Protein AF-A0A376RKF7-F1 (afdb_monomer_lite)

Structure (mmCIF, N/CA/C/O backbone):
data_AF-A0A376RKF7-F1
#
_entry.id   AF-A0A376RKF7-F1
#
loop_
_atom_site.group_PDB
_atom_site.id
_atom_site.type_symbol
_atom_site.label_atom_id
_atom_site.label_alt_id
_atom_site.label_comp_id
_atom_site.label_asym_id
_atom_site.label_entity_id
_atom_site.label_seq_id
_atom_site.pdbx_PDB_ins_code
_atom_site.Cartn_x
_atom_site.Cartn_y
_atom_site.Cartn_z
_atom_site.occupancy
_atom_site.B_iso_or_equiv
_atom_site.auth_seq_id
_atom_site.auth_comp_id
_atom_site.auth_asym_id
_atom_site.auth_atom_id
_atom_site.pdbx_PDB_model_num
ATOM 1 N N . MET A 1 1 ? -25.154 -3.593 12.434 1.00 75.62 1 MET A N 1
ATOM 2 C CA . MET A 1 1 ? -24.243 -4.372 13.300 1.00 75.62 1 MET A CA 1
ATOM 3 C C . MET A 1 1 ? -23.138 -3.516 13.922 1.00 75.62 1 MET A C 1
ATOM 5 O O . MET A 1 1 ? -23.297 -3.169 15.080 1.00 75.62 1 MET A O 1
ATOM 9 N N . GLY A 1 2 ? -22.077 -3.103 13.208 1.00 78.25 2 GLY A N 1
ATOM 10 C CA . GLY A 1 2 ? -20.928 -2.398 13.824 1.00 78.25 2 GLY A CA 1
ATOM 11 C C . GLY A 1 2 ? -21.284 -1.145 14.642 1.00 78.25 2 GLY A C 1
ATOM 12 O O . GLY A 1 2 ? -20.971 -1.076 15.824 1.00 78.25 2 GLY A O 1
ATOM 13 N N . ALA A 1 3 ? -22.030 -0.206 14.050 1.00 79.38 3 ALA A N 1
ATOM 14 C CA . ALA A 1 3 ? -22.460 1.015 14.742 1.00 79.38 3 ALA A CA 1
ATOM 15 C C . ALA A 1 3 ? -23.375 0.747 15.955 1.00 79.38 3 ALA A C 1
ATOM 17 O O . ALA A 1 3 ? -23.275 1.434 16.967 1.00 79.38 3 ALA A O 1
ATOM 18 N N . GLN A 1 4 ? -24.238 -0.275 15.871 1.00 85.56 4 GLN A N 1
ATOM 19 C CA . GLN A 1 4 ? -25.124 -0.671 16.973 1.00 85.56 4 GLN A CA 1
ATOM 20 C C . GLN A 1 4 ? -24.322 -1.217 18.156 1.00 85.56 4 GLN A C 1
ATOM 22 O O . GLN A 1 4 ? -24.582 -0.835 19.289 1.00 85.56 4 GLN A O 1
ATOM 27 N N . LEU A 1 5 ? -23.310 -2.052 17.893 1.00 87.69 5 LEU A N 1
ATOM 28 C CA . LEU A 1 5 ? -22.425 -2.574 18.936 1.00 87.69 5 LEU A CA 1
ATOM 29 C C . LEU A 1 5 ? -21.665 -1.440 19.626 1.00 87.69 5 LEU A C 1
ATOM 31 O O . LEU A 1 5 ? -21.616 -1.386 20.848 1.00 87.69 5 LEU A O 1
ATOM 35 N N . THR A 1 6 ? -21.133 -0.482 18.866 1.00 85.50 6 THR A N 1
ATOM 36 C CA . THR A 1 6 ? -20.420 0.662 19.455 1.00 85.50 6 THR A CA 1
ATOM 37 C C . THR A 1 6 ? -21.322 1.647 20.196 1.00 85.50 6 THR A C 1
ATOM 39 O O . THR A 1 6 ? -20.816 2.466 20.957 1.00 85.50 6 THR A O 1
ATOM 42 N N . GLY A 1 7 ? -22.640 1.576 19.997 1.00 84.69 7 GLY A N 1
ATOM 43 C CA . GLY A 1 7 ? -23.624 2.360 20.745 1.00 84.69 7 GLY A CA 1
ATOM 44 C C . GLY A 1 7 ? -24.094 1.702 22.045 1.00 84.69 7 GLY A C 1
ATOM 45 O O . GLY A 1 7 ? -24.697 2.380 22.863 1.00 84.69 7 GLY A O 1
ATOM 46 N N . ASP A 1 8 ? -23.824 0.411 22.257 1.00 89.31 8 ASP A N 1
ATOM 47 C CA . ASP A 1 8 ? -24.269 -0.312 23.452 1.00 89.31 8 ASP A CA 1
ATOM 48 C C . ASP A 1 8 ? -23.425 0.076 24.675 1.00 89.31 8 ASP A C 1
ATOM 50 O O . ASP A 1 8 ? -22.194 -0.045 24.650 1.00 89.31 8 ASP A O 1
ATOM 54 N N . ASP A 1 9 ? -24.087 0.498 25.757 1.00 88.00 9 ASP A N 1
ATOM 55 C CA . ASP A 1 9 ? -23.460 0.963 27.001 1.00 88.00 9 ASP A CA 1
ATOM 56 C C . ASP A 1 9 ? -22.550 -0.078 27.665 1.00 88.00 9 ASP A C 1
ATOM 58 O O . ASP A 1 9 ? -21.613 0.274 28.387 1.00 88.00 9 ASP A O 1
ATOM 62 N N . ARG A 1 10 ? -22.759 -1.367 27.374 1.00 90.69 10 ARG A N 1
ATOM 63 C CA . ARG A 1 10 ? -21.926 -2.463 27.885 1.00 90.69 10 ARG A CA 1
ATOM 64 C C . ARG A 1 10 ? -20.568 -2.543 27.195 1.00 90.69 10 ARG A C 1
ATOM 66 O O . ARG A 1 10 ? -19.653 -3.158 27.738 1.00 90.69 10 ARG A O 1
ATOM 73 N N . VAL A 1 11 ? -20.406 -1.940 26.016 1.00 91.44 11 VAL A N 1
ATOM 74 C CA . VAL A 1 11 ? -19.119 -1.913 25.313 1.00 91.44 11 VAL A CA 1
ATOM 75 C C . VAL A 1 11 ? -18.192 -0.908 25.983 1.00 91.44 11 VAL A C 1
ATOM 77 O O . VAL A 1 11 ? -18.500 0.277 26.071 1.00 91.44 11 VAL A O 1
ATOM 80 N N . ARG A 1 12 ? -17.039 -1.398 26.448 1.00 92.56 12 ARG A N 1
ATOM 81 C CA . ARG A 1 12 ? -16.043 -0.630 27.214 1.00 92.56 12 ARG A CA 1
ATOM 82 C C . ARG A 1 12 ? -14.750 -0.358 26.451 1.00 92.56 12 ARG A C 1
ATOM 84 O O . ARG A 1 12 ? -13.811 0.166 27.033 1.00 92.56 12 ARG A O 1
ATOM 91 N N . GLY A 1 13 ? -14.708 -0.699 25.169 1.00 93.44 13 GLY A N 1
ATOM 92 C CA . GLY A 1 13 ? -13.587 -0.422 24.283 1.00 93.44 13 GLY A CA 1
ATOM 93 C C . GLY A 1 13 ? -13.869 -0.904 22.867 1.00 93.44 13 GLY A C 1
ATOM 94 O O . GLY A 1 13 ? -14.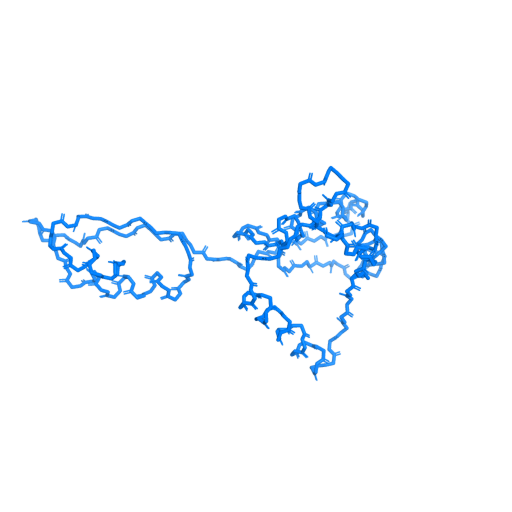666 -1.821 22.666 1.00 93.44 13 GLY A O 1
ATOM 95 N N . VAL A 1 14 ? -13.223 -0.275 21.890 1.00 94.75 14 VAL A N 1
ATOM 96 C CA . VAL A 1 14 ? -13.351 -0.612 20.470 1.00 94.75 14 VAL A CA 1
ATOM 97 C C . VAL A 1 14 ? -11.959 -0.834 19.886 1.00 94.75 14 VAL A C 1
ATOM 99 O O . VAL A 1 14 ? -11.086 0.021 20.005 1.00 94.75 14 VAL A O 1
ATOM 102 N N . MET A 1 15 ? -11.755 -1.982 19.241 1.00 96.38 15 MET A N 1
ATOM 103 C CA . MET A 1 15 ? -10.561 -2.279 18.448 1.00 96.38 15 MET A CA 1
ATOM 104 C C . MET A 1 15 ? -10.988 -2.410 16.992 1.00 96.38 15 MET A C 1
ATOM 106 O O . MET A 1 15 ? -11.855 -3.223 16.669 1.00 96.38 15 MET A O 1
ATOM 110 N N . PHE A 1 16 ? -10.422 -1.580 16.126 1.00 95.38 16 PHE A N 1
ATOM 111 C CA . PHE A 1 16 ? -10.832 -1.459 14.737 1.00 95.38 16 PHE A CA 1
ATOM 112 C C . PHE A 1 16 ? -9.618 -1.459 13.809 1.00 95.38 16 PHE A C 1
ATOM 114 O O . PHE A 1 16 ? -8.632 -0.773 14.067 1.00 95.38 16 PHE A O 1
ATOM 121 N N . THR A 1 17 ? -9.722 -2.186 12.697 1.00 95.38 17 THR A N 1
ATOM 122 C CA . THR A 1 17 ? -8.777 -2.110 11.580 1.00 95.38 17 THR A CA 1
ATOM 123 C C . THR A 1 17 ? -9.565 -1.904 10.294 1.00 95.38 17 THR A C 1
ATOM 125 O O . THR A 1 17 ? -10.436 -2.712 9.971 1.00 95.38 17 THR A O 1
ATOM 128 N N . GLY A 1 18 ? -9.293 -0.824 9.563 1.00 93.31 18 GLY A N 1
ATOM 129 C CA . GLY A 1 18 ? -10.044 -0.504 8.350 1.00 93.31 18 GLY A CA 1
ATOM 130 C C . GLY A 1 18 ? -9.804 0.910 7.832 1.00 93.31 18 GLY A C 1
ATOM 131 O O . GLY A 1 18 ? -8.711 1.455 7.960 1.00 93.31 18 GLY A O 1
ATOM 132 N N . SER A 1 19 ? -10.811 1.514 7.199 1.00 92.94 19 SER A N 1
ATOM 133 C CA . SER A 1 19 ? -10.660 2.853 6.622 1.00 92.94 19 SER A CA 1
ATOM 134 C C . SER A 1 19 ? -10.678 3.955 7.686 1.00 92.94 19 SER A C 1
ATOM 136 O O . SER A 1 19 ? -11.371 3.865 8.703 1.00 92.94 19 SER A O 1
ATOM 138 N N . THR A 1 20 ? -9.956 5.044 7.416 1.00 93.94 20 THR A N 1
ATOM 139 C CA . THR A 1 20 ? -9.950 6.255 8.252 1.00 93.94 20 THR A CA 1
ATOM 140 C C . THR A 1 20 ? -11.345 6.863 8.387 1.00 93.94 20 THR A C 1
ATOM 142 O O . THR A 1 20 ? -11.702 7.379 9.443 1.00 93.94 20 THR A O 1
ATOM 145 N N . GLU A 1 21 ? -12.162 6.763 7.340 1.00 92.75 21 GLU A N 1
ATOM 146 C CA . GLU A 1 21 ? -13.547 7.238 7.326 1.00 92.75 21 GLU A CA 1
ATOM 147 C C . GLU A 1 21 ? -14.391 6.503 8.373 1.00 92.75 21 GLU A C 1
ATOM 149 O O . GLU A 1 21 ? -15.041 7.138 9.204 1.00 92.75 21 GLU A O 1
ATOM 154 N N . VAL A 1 22 ? -14.325 5.167 8.400 1.00 92.88 22 VAL A N 1
ATOM 155 C CA . VAL A 1 22 ? -15.062 4.360 9.380 1.00 92.88 22 VAL A CA 1
ATOM 156 C C . VAL A 1 22 ? -14.499 4.559 10.786 1.00 92.88 22 VAL A C 1
ATOM 158 O O . VAL A 1 22 ? -15.279 4.738 11.718 1.00 92.88 22 VAL A O 1
ATOM 161 N N . ALA A 1 23 ? -13.174 4.614 10.954 1.00 94.06 23 ALA A N 1
ATOM 162 C CA . ALA A 1 23 ? -12.559 4.917 12.248 1.00 94.06 23 ALA A CA 1
ATOM 163 C C . ALA A 1 23 ? -13.034 6.271 12.809 1.00 94.06 23 ALA A C 1
ATOM 165 O O . ALA A 1 23 ? -13.365 6.372 13.989 1.00 94.06 23 ALA A O 1
ATOM 166 N N . THR A 1 24 ? -13.147 7.288 11.950 1.00 93.25 24 THR A N 1
ATOM 167 C CA . THR A 1 24 ? -13.650 8.621 12.317 1.00 93.25 24 THR A CA 1
ATOM 168 C C . THR A 1 24 ? -15.118 8.571 12.745 1.00 93.25 24 THR A C 1
ATOM 170 O O . THR A 1 24 ? -15.507 9.220 13.716 1.00 93.25 24 THR A O 1
ATOM 173 N N . LEU A 1 25 ? -15.950 7.786 12.051 1.00 91.88 25 LEU A N 1
ATOM 174 C CA . LEU A 1 25 ? -17.345 7.567 12.446 1.00 91.88 25 LEU A CA 1
ATOM 175 C C . LEU A 1 25 ? -17.440 6.864 13.805 1.00 91.88 25 LEU A C 1
ATOM 177 O O . LEU A 1 25 ? -18.215 7.289 14.659 1.00 91.88 25 LEU A O 1
ATOM 181 N N . LEU A 1 26 ? -16.624 5.831 14.032 1.00 92.06 26 LEU A N 1
ATOM 182 C CA . LEU A 1 26 ? -16.566 5.121 15.311 1.00 92.06 26 LEU A CA 1
ATOM 183 C C . LEU A 1 26 ? -16.135 6.050 16.446 1.00 92.06 26 LEU A C 1
ATOM 185 O O . LEU A 1 26 ? -16.797 6.079 17.479 1.00 92.06 26 LEU A O 1
ATOM 189 N N . GLN A 1 27 ? -15.090 6.852 16.229 1.00 93.12 27 GLN A N 1
ATOM 190 C CA . GLN A 1 27 ? -14.624 7.850 17.187 1.00 93.12 27 GLN A CA 1
ATOM 191 C C . GLN A 1 27 ? -15.747 8.820 17.567 1.00 93.12 27 GLN A C 1
ATOM 193 O O . GLN A 1 27 ? -15.977 9.047 18.751 1.00 93.12 27 GLN A O 1
ATOM 198 N N . ARG A 1 28 ? -16.481 9.358 16.583 1.00 90.75 28 ARG A N 1
ATOM 199 C CA . ARG A 1 28 ? -17.620 10.258 16.832 1.00 90.75 28 ARG A CA 1
ATOM 200 C C . ARG A 1 28 ? -18.726 9.580 17.637 1.00 90.75 28 ARG A C 1
ATOM 202 O O . ARG A 1 28 ? -19.249 10.193 18.560 1.00 90.75 28 ARG A O 1
ATOM 209 N N . ASN A 1 29 ? -19.049 8.327 17.323 1.00 88.69 29 ASN A N 1
ATOM 210 C CA . ASN A 1 29 ? -20.110 7.585 18.006 1.00 88.69 29 ASN A CA 1
ATOM 211 C C . ASN A 1 29 ? -19.796 7.319 19.483 1.00 88.69 29 ASN A C 1
ATOM 213 O O . ASN A 1 29 ? -20.705 7.317 20.308 1.00 88.69 29 ASN A O 1
ATOM 217 N N . ILE A 1 30 ? -18.527 7.082 19.823 1.00 91.50 30 ILE A N 1
ATOM 218 C CA . ILE A 1 30 ? -18.129 6.793 21.207 1.00 91.50 30 ILE A CA 1
ATOM 219 C C . ILE A 1 30 ? -17.670 8.037 21.980 1.00 91.50 30 ILE A C 1
ATOM 221 O O . ILE A 1 30 ? -17.509 7.955 23.192 1.00 91.50 30 ILE A O 1
ATOM 225 N N . ALA A 1 31 ? -17.456 9.179 21.315 1.00 90.81 31 ALA A N 1
ATOM 226 C CA . ALA A 1 31 ? -16.885 10.383 21.929 1.00 90.81 31 ALA A CA 1
ATOM 227 C C . ALA A 1 31 ? -17.717 10.933 23.097 1.00 90.81 31 ALA A C 1
ATOM 229 O O . ALA A 1 31 ? -17.158 11.476 24.045 1.00 90.81 31 ALA A O 1
ATOM 230 N N . SER A 1 32 ? -19.044 10.789 23.044 1.00 88.56 32 SER A N 1
ATOM 231 C CA . SER A 1 32 ? -19.948 11.215 24.118 1.00 88.56 32 SER A CA 1
ATOM 232 C C . SER A 1 32 ? -20.117 10.174 25.226 1.00 88.56 32 SER A C 1
ATOM 234 O O . SER A 1 32 ? -20.853 10.416 26.180 1.00 88.56 32 SER A O 1
ATOM 236 N N . ARG A 1 33 ? -19.494 8.996 25.099 1.00 91.25 33 ARG A N 1
ATOM 237 C CA . ARG A 1 33 ? -19.660 7.892 26.042 1.00 91.25 33 ARG A CA 1
ATOM 238 C C . ARG A 1 33 ? -18.571 7.933 27.100 1.00 91.25 33 ARG A C 1
ATOM 240 O O . ARG A 1 33 ? -17.381 8.016 26.791 1.00 91.25 33 ARG A O 1
ATOM 247 N N . LEU A 1 34 ? -19.000 7.807 28.349 1.00 91.69 34 LEU A N 1
ATOM 248 C CA . LEU A 1 34 ? -18.119 7.674 29.493 1.00 91.69 34 LEU A CA 1
ATOM 249 C C . LEU A 1 34 ? -18.333 6.327 30.165 1.00 91.69 34 LEU A C 1
ATOM 251 O O . LEU A 1 34 ? -19.414 5.740 30.156 1.00 91.69 34 LEU A O 1
ATOM 255 N N . ASP A 1 35 ? -17.254 5.838 30.736 1.00 89.94 35 ASP A N 1
ATOM 256 C CA . ASP A 1 35 ? -17.213 4.642 31.539 1.00 89.94 35 ASP A CA 1
ATOM 257 C C . ASP A 1 35 ? -17.742 4.932 32.963 1.00 89.94 35 ASP A C 1
ATOM 259 O O . ASP A 1 35 ? -18.009 6.080 33.318 1.00 89.94 35 ASP A O 1
ATOM 263 N N . ALA A 1 36 ? -17.915 3.907 33.805 1.00 87.62 36 ALA A N 1
ATOM 264 C CA . ALA A 1 36 ? -18.486 4.085 35.152 1.00 87.62 36 ALA A CA 1
ATOM 265 C C . ALA A 1 36 ? -17.660 5.012 36.072 1.00 87.62 36 ALA A C 1
ATOM 267 O O . ALA A 1 36 ? -18.147 5.451 37.109 1.00 87.62 36 ALA A O 1
ATOM 268 N N . GLN A 1 37 ? -16.410 5.293 35.707 1.00 91.31 37 GLN A N 1
ATOM 269 C CA . GLN A 1 37 ? -15.492 6.183 36.407 1.00 91.31 37 GLN A CA 1
ATOM 270 C C . GLN A 1 37 ? -15.404 7.562 35.726 1.00 91.31 37 GLN A C 1
ATOM 272 O O . GLN A 1 37 ? -14.544 8.364 36.082 1.00 91.31 37 GLN A O 1
ATOM 277 N N . GLY A 1 38 ? -16.264 7.845 34.742 1.00 91.44 38 GLY A N 1
ATOM 278 C CA . GLY A 1 38 ? -16.273 9.103 33.998 1.00 91.44 38 GLY A CA 1
ATOM 279 C C . GLY A 1 38 ? -15.158 9.222 32.955 1.00 91.44 38 GLY A C 1
ATOM 280 O O . GLY A 1 38 ? -14.852 10.333 32.530 1.00 91.44 38 GLY A O 1
ATOM 281 N N . ARG A 1 39 ? -14.521 8.117 32.544 1.00 92.88 39 ARG A N 1
ATOM 282 C CA . ARG A 1 39 ? -13.417 8.131 31.567 1.00 92.88 39 ARG A CA 1
ATOM 283 C C . ARG A 1 39 ? -13.924 7.856 30.149 1.00 92.88 39 ARG A C 1
ATOM 285 O O . ARG A 1 39 ? -14.856 7.068 30.000 1.00 92.88 39 ARG A O 1
ATOM 292 N N . PRO A 1 40 ? -13.310 8.431 29.101 1.00 93.44 40 PRO A N 1
ATOM 293 C CA . PRO A 1 40 ? -13.666 8.118 27.719 1.00 93.44 40 PRO A CA 1
ATOM 294 C C . PRO A 1 40 ? -13.523 6.626 27.397 1.00 93.44 40 PRO A C 1
ATOM 296 O O . PRO A 1 40 ? -12.617 5.956 27.899 1.00 93.44 40 PRO A O 1
ATOM 299 N N . ILE A 1 41 ? -14.387 6.115 26.519 1.00 94.88 41 ILE A N 1
ATOM 300 C CA . ILE A 1 41 ? -14.266 4.745 26.007 1.00 94.88 41 ILE A CA 1
ATOM 301 C C . ILE A 1 41 ? -13.036 4.647 25.079 1.00 94.88 41 ILE A C 1
ATOM 303 O O . ILE A 1 41 ? -12.945 5.414 24.119 1.00 94.88 41 ILE A O 1
ATOM 307 N N . PRO A 1 42 ? -12.090 3.718 25.318 1.00 95.06 42 PRO A N 1
ATOM 308 C CA . PRO A 1 42 ? -10.900 3.572 24.488 1.00 95.06 42 PRO A CA 1
ATOM 309 C C . PRO A 1 42 ? -11.238 3.087 23.074 1.00 95.06 42 PRO A C 1
ATOM 311 O O . PRO A 1 42 ? -12.015 2.147 22.887 1.00 95.06 42 PRO A O 1
ATOM 314 N N . LEU A 1 43 ? -10.582 3.694 22.084 1.00 95.50 43 LEU A N 1
ATOM 315 C CA . LEU A 1 43 ? -10.578 3.264 20.689 1.00 95.50 43 LEU A CA 1
ATOM 316 C C . LEU A 1 43 ? -9.142 3.058 20.228 1.00 95.50 43 LEU A C 1
ATOM 318 O O . LEU A 1 43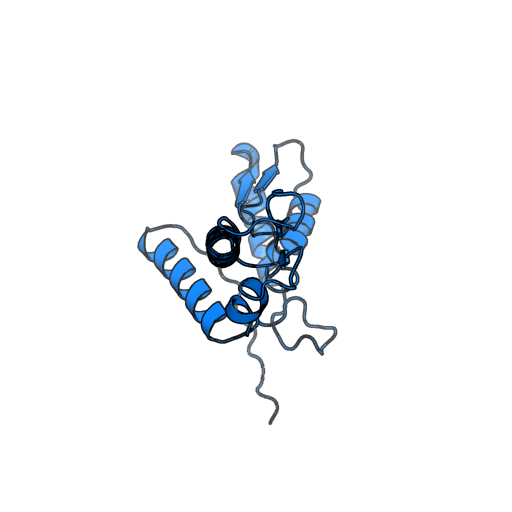 ? -8.341 3.989 20.247 1.00 95.50 43 LEU A O 1
ATOM 322 N N . ILE A 1 44 ? -8.850 1.844 19.776 1.00 97.19 44 ILE A N 1
ATOM 323 C CA . ILE A 1 44 ? -7.630 1.512 19.046 1.00 97.19 44 ILE A CA 1
ATOM 324 C C . ILE A 1 44 ? -8.044 1.348 17.589 1.00 97.19 44 ILE A C 1
ATOM 326 O O . ILE A 1 44 ? -8.818 0.445 17.270 1.00 97.19 44 ILE A O 1
ATOM 330 N N . ALA A 1 45 ? -7.582 2.248 16.724 1.00 96.25 45 ALA A N 1
ATOM 331 C CA . ALA A 1 45 ? -7.953 2.272 15.315 1.00 96.25 45 ALA A CA 1
ATOM 332 C C . ALA A 1 45 ? -6.708 2.219 14.423 1.00 96.25 45 ALA A C 1
ATOM 334 O O . ALA A 1 45 ? -6.028 3.224 14.233 1.00 96.25 45 ALA A O 1
ATOM 335 N N . GLU A 1 46 ? -6.459 1.052 13.837 1.00 96.50 46 GLU A N 1
ATOM 336 C CA . GLU A 1 46 ? -5.446 0.860 12.800 1.00 96.50 46 GLU A CA 1
ATOM 337 C C . GLU A 1 46 ? -6.053 1.205 11.437 1.00 96.50 46 GLU A C 1
ATOM 339 O O . GLU A 1 46 ? -7.024 0.586 10.989 1.00 96.50 46 GLU A O 1
ATOM 344 N N . THR A 1 47 ? -5.511 2.228 10.779 1.00 94.12 47 THR A N 1
ATOM 345 C CA . THR A 1 47 ? -6.063 2.757 9.523 1.00 94.12 47 THR A CA 1
ATOM 346 C C . THR A 1 47 ? -5.071 2.653 8.367 1.00 94.12 47 THR A C 1
ATOM 348 O O . THR A 1 47 ? -3.983 2.096 8.505 1.00 94.12 47 THR A O 1
ATOM 351 N N . GLY A 1 48 ? -5.477 3.102 7.178 1.00 88.31 48 GLY A N 1
ATOM 352 C CA . GLY A 1 48 ? -4.627 3.045 5.990 1.00 88.31 48 GLY A CA 1
ATOM 353 C C . GLY A 1 48 ? -3.401 3.963 6.068 1.00 88.31 48 GLY A C 1
ATOM 354 O O . GLY A 1 48 ? -3.327 4.865 6.898 1.00 88.31 48 GLY A O 1
ATOM 355 N N . GLY A 1 49 ? -2.458 3.759 5.146 1.00 90.44 49 GLY A N 1
ATOM 356 C CA . GLY A 1 49 ? -1.237 4.556 5.025 1.00 90.44 49 GLY A CA 1
ATOM 357 C C . GLY A 1 49 ? -0.895 4.901 3.575 1.00 90.44 49 GLY A C 1
ATOM 358 O O . GLY A 1 49 ? -1.278 4.192 2.639 1.00 90.44 49 GLY A O 1
ATOM 359 N N . MET A 1 50 ? -0.157 5.998 3.396 1.00 94.88 50 MET A N 1
ATOM 360 C CA . MET A 1 50 ? 0.449 6.393 2.121 1.00 94.88 50 MET A CA 1
ATOM 361 C C . MET A 1 50 ? 1.952 6.117 2.174 1.00 94.88 50 MET A C 1
ATOM 363 O O . MET A 1 50 ? 2.760 7.025 2.352 1.00 94.88 50 MET A O 1
ATOM 367 N N . ASN A 1 51 ? 2.316 4.837 2.104 1.00 97.88 51 ASN A N 1
ATOM 368 C CA . ASN A 1 51 ? 3.689 4.409 2.364 1.00 97.88 51 ASN A CA 1
ATOM 369 C C . ASN A 1 51 ? 4.598 4.741 1.180 1.00 97.88 51 ASN A C 1
ATOM 371 O O . ASN A 1 51 ? 4.242 4.479 0.024 1.00 97.88 51 ASN A O 1
ATOM 375 N N . ALA A 1 52 ? 5.780 5.271 1.485 1.00 98.38 52 ALA A N 1
ATOM 376 C CA . ALA A 1 52 ? 6.775 5.646 0.497 1.00 98.38 52 ALA A CA 1
ATOM 377 C C . ALA A 1 52 ? 8.083 4.870 0.684 1.00 98.38 52 ALA A C 1
ATOM 379 O O . ALA A 1 52 ? 8.436 4.492 1.799 1.00 98.38 52 ALA A O 1
ATOM 380 N N . MET A 1 53 ? 8.804 4.673 -0.416 1.00 98.56 53 MET A N 1
ATOM 381 C CA . MET A 1 53 ? 10.175 4.167 -0.440 1.00 98.56 53 MET A CA 1
ATOM 382 C C . MET A 1 53 ? 11.036 5.201 -1.157 1.00 98.56 53 MET A C 1
ATOM 384 O O . MET A 1 53 ? 10.692 5.613 -2.263 1.00 98.56 53 MET A O 1
ATOM 388 N N . ILE A 1 54 ? 12.123 5.632 -0.521 1.00 98.62 54 ILE A N 1
ATOM 389 C CA . ILE A 1 54 ? 13.078 6.592 -1.080 1.00 98.62 54 ILE A CA 1
ATOM 390 C C . ILE A 1 54 ? 14.340 5.823 -1.455 1.00 98.62 54 ILE A C 1
ATOM 392 O O . ILE A 1 54 ? 14.858 5.068 -0.635 1.00 98.62 54 ILE A O 1
ATOM 396 N N . VAL A 1 55 ? 14.804 6.003 -2.689 1.00 98.56 55 VAL A N 1
ATOM 397 C CA . VAL A 1 55 ? 15.952 5.292 -3.253 1.00 98.56 55 VAL A CA 1
ATOM 398 C C . VAL A 1 55 ? 16.928 6.304 -3.832 1.00 98.56 55 VAL A C 1
ATOM 400 O O . VAL A 1 55 ? 16.563 7.092 -4.708 1.00 98.56 55 VAL A O 1
ATOM 403 N N . ASP A 1 56 ? 18.161 6.263 -3.340 1.00 98.25 56 ASP A N 1
ATOM 404 C CA . ASP A 1 56 ? 19.259 7.097 -3.815 1.00 98.25 56 ASP A CA 1
ATOM 405 C C . ASP A 1 56 ? 20.157 6.354 -4.817 1.00 98.25 56 ASP A C 1
ATOM 407 O O . ASP A 1 56 ? 19.998 5.158 -5.073 1.00 98.25 56 ASP A O 1
ATOM 411 N N . SER A 1 57 ? 21.119 7.071 -5.392 1.00 97.38 57 SER A N 1
ATOM 412 C CA . SER A 1 57 ? 22.044 6.540 -6.390 1.00 97.38 57 SER A CA 1
ATOM 413 C C . SER A 1 57 ? 23.031 5.498 -5.852 1.00 97.38 57 SER A C 1
ATOM 415 O O . SER A 1 57 ? 23.748 4.889 -6.643 1.00 97.38 57 SER A O 1
ATOM 417 N N . SER A 1 58 ? 23.116 5.306 -4.531 1.00 97.69 58 SER A N 1
ATOM 418 C CA . SER A 1 58 ? 23.963 4.279 -3.914 1.00 97.69 58 SER A CA 1
ATOM 419 C C . SER A 1 58 ? 23.275 2.913 -3.845 1.00 97.69 58 SER A C 1
ATOM 421 O O . SER A 1 58 ? 23.942 1.893 -3.657 1.00 97.69 58 SER A O 1
ATOM 423 N N . ALA A 1 59 ? 21.951 2.875 -4.020 1.00 97.75 59 ALA A N 1
ATOM 424 C CA . ALA A 1 59 ? 21.178 1.649 -3.963 1.00 97.75 59 ALA A CA 1
ATOM 425 C C . ALA A 1 59 ? 21.421 0.747 -5.184 1.00 97.75 59 ALA A C 1
ATOM 427 O O . ALA A 1 59 ? 21.472 1.191 -6.334 1.00 97.75 59 ALA A O 1
ATOM 428 N N . LEU A 1 60 ? 21.492 -0.562 -4.937 1.00 97.69 60 LEU A N 1
ATOM 429 C CA . LEU A 1 60 ? 21.568 -1.559 -6.000 1.00 97.69 60 LEU A CA 1
ATOM 430 C C . LEU A 1 60 ? 20.209 -1.679 -6.704 1.00 97.69 60 LEU A C 1
ATOM 432 O O . LEU A 1 60 ? 19.221 -2.087 -6.088 1.00 97.69 60 LEU A O 1
ATOM 436 N N . THR A 1 61 ? 20.161 -1.348 -7.997 1.00 95.62 61 THR A N 1
ATOM 437 C CA . THR A 1 61 ? 18.904 -1.263 -8.763 1.00 95.62 61 THR A CA 1
ATOM 438 C C . THR A 1 61 ? 18.129 -2.583 -8.763 1.00 95.62 61 THR A C 1
ATOM 440 O O . THR A 1 61 ? 16.911 -2.581 -8.599 1.00 95.62 61 THR A O 1
ATOM 443 N N . GLU A 1 62 ? 18.812 -3.716 -8.907 1.00 96.69 62 GLU A N 1
ATOM 444 C CA . GLU A 1 62 ? 18.202 -5.045 -8.953 1.00 96.69 62 GLU A CA 1
ATOM 445 C C . GLU A 1 62 ? 17.472 -5.373 -7.646 1.00 96.69 62 GLU A C 1
ATOM 447 O O . GLU A 1 62 ? 16.332 -5.839 -7.671 1.00 96.69 62 GLU A O 1
ATOM 452 N N . GLN A 1 63 ? 18.101 -5.069 -6.506 1.00 98.31 63 GLN A N 1
ATOM 453 C CA . GLN A 1 63 ? 17.508 -5.281 -5.186 1.00 98.31 63 GLN A CA 1
ATOM 454 C C . GLN A 1 63 ? 16.289 -4.374 -4.989 1.00 98.31 63 GLN A C 1
ATOM 456 O O . GLN A 1 63 ? 15.225 -4.842 -4.588 1.00 98.31 63 GLN A O 1
ATOM 461 N N . VAL A 1 64 ? 16.415 -3.097 -5.367 1.00 98.31 64 VAL A N 1
ATOM 462 C CA . VAL A 1 64 ? 15.315 -2.126 -5.311 1.00 98.31 64 VAL A CA 1
ATOM 463 C C . VAL A 1 64 ? 14.112 -2.616 -6.111 1.00 98.31 64 VAL A C 1
ATOM 465 O O . VAL A 1 64 ? 12.989 -2.559 -5.623 1.00 98.31 64 VAL A O 1
ATOM 468 N N . VAL A 1 65 ? 14.314 -3.119 -7.331 1.00 98.19 65 VAL A N 1
ATOM 469 C CA . VAL A 1 65 ? 13.210 -3.599 -8.174 1.00 98.19 65 VAL A CA 1
ATOM 470 C C . VAL A 1 65 ? 12.484 -4.783 -7.533 1.00 98.19 65 VAL A C 1
ATOM 472 O O . VAL A 1 65 ? 11.252 -4.798 -7.530 1.00 98.19 65 VAL A O 1
ATOM 475 N N . VAL A 1 66 ? 13.217 -5.745 -6.965 1.00 97.62 66 VAL A N 1
ATOM 476 C CA . VAL A 1 66 ? 12.625 -6.896 -6.260 1.00 97.62 66 VAL A CA 1
ATOM 477 C C . VAL A 1 66 ? 11.802 -6.432 -5.058 1.00 97.62 66 VAL A C 1
ATOM 479 O O . VAL A 1 66 ? 10.636 -6.815 -4.921 1.00 97.62 66 VAL A O 1
ATOM 482 N N . ASP A 1 67 ? 12.368 -5.552 -4.233 1.00 98.38 67 ASP A N 1
ATOM 483 C CA . ASP A 1 67 ? 11.715 -5.059 -3.021 1.00 98.38 67 ASP A CA 1
ATOM 484 C C . ASP A 1 67 ? 10.489 -4.195 -3.347 1.00 98.38 67 ASP A C 1
ATOM 486 O O . ASP A 1 67 ? 9.458 -4.291 -2.674 1.00 98.38 67 ASP A O 1
ATOM 490 N N . VAL A 1 68 ? 10.550 -3.397 -4.418 1.00 98.44 68 VAL A N 1
ATOM 491 C CA . VAL A 1 68 ? 9.412 -2.623 -4.933 1.00 98.44 68 VAL A CA 1
ATOM 492 C C . VAL A 1 68 ? 8.302 -3.548 -5.416 1.00 98.44 68 VAL A C 1
ATOM 494 O O . VAL A 1 68 ? 7.143 -3.314 -5.073 1.00 98.44 68 VAL A O 1
ATOM 497 N N . LEU A 1 69 ? 8.620 -4.596 -6.184 1.00 96.81 69 LEU A N 1
ATOM 498 C CA . LEU A 1 69 ? 7.611 -5.533 -6.678 1.00 96.81 69 LEU A CA 1
ATOM 499 C C . LEU A 1 69 ? 6.870 -6.219 -5.529 1.00 96.81 69 LEU A C 1
ATOM 501 O O . LEU A 1 69 ? 5.636 -6.211 -5.498 1.00 96.81 69 LEU A O 1
ATOM 505 N N . ALA A 1 70 ? 7.624 -6.753 -4.567 1.00 96.88 70 ALA A N 1
ATOM 506 C CA . ALA A 1 70 ? 7.069 -7.395 -3.384 1.00 96.88 70 ALA A CA 1
ATOM 507 C C . ALA A 1 70 ? 6.262 -6.404 -2.531 1.00 96.88 70 ALA A C 1
ATOM 509 O O . ALA A 1 70 ? 5.163 -6.712 -2.086 1.00 96.88 70 ALA A O 1
ATOM 510 N N . SER A 1 71 ? 6.754 -5.182 -2.334 1.00 97.88 71 SER A N 1
ATOM 511 C CA . SER A 1 71 ? 6.080 -4.210 -1.467 1.00 97.88 71 SER A CA 1
ATOM 512 C C . SER A 1 71 ? 4.832 -3.595 -2.104 1.00 97.88 71 SER A C 1
ATOM 514 O O . SER A 1 71 ? 3.883 -3.271 -1.390 1.00 97.88 71 SER A O 1
ATOM 516 N N . ALA A 1 72 ? 4.816 -3.387 -3.424 1.00 97.81 72 ALA A N 1
ATOM 517 C CA . ALA A 1 72 ? 3.730 -2.690 -4.114 1.00 97.81 72 ALA A CA 1
ATOM 518 C C . ALA A 1 72 ? 2.631 -3.631 -4.627 1.00 97.81 72 ALA A C 1
ATOM 520 O O . ALA A 1 72 ? 1.453 -3.264 -4.596 1.00 97.81 72 ALA A O 1
ATOM 521 N N . PHE A 1 73 ? 2.997 -4.822 -5.114 1.00 96.62 73 PHE A N 1
ATOM 522 C CA . PHE A 1 73 ? 2.085 -5.678 -5.881 1.00 96.62 73 PHE A CA 1
ATOM 523 C C . PHE A 1 73 ? 1.753 -7.015 -5.222 1.00 96.62 73 PHE A C 1
ATOM 525 O O . PHE A 1 73 ? 0.746 -7.619 -5.605 1.00 96.62 73 PHE A O 1
ATOM 532 N N . ASP A 1 74 ? 2.519 -7.459 -4.220 1.00 94.00 74 ASP A N 1
ATOM 533 C CA . ASP A 1 74 ? 2.137 -8.626 -3.421 1.00 94.00 74 ASP A CA 1
ATOM 534 C C . ASP A 1 74 ? 0.725 -8.442 -2.842 1.00 94.00 74 ASP A C 1
ATOM 536 O O . ASP A 1 74 ? 0.311 -7.338 -2.465 1.00 94.00 74 ASP A O 1
ATOM 540 N N . SER A 1 75 ? -0.055 -9.524 -2.819 1.00 94.31 75 SER A N 1
ATOM 541 C CA . SER A 1 75 ? -1.474 -9.504 -2.435 1.00 94.31 75 SER A CA 1
ATOM 542 C C . SER A 1 75 ? -2.310 -8.472 -3.221 1.00 94.31 75 SER A C 1
ATOM 544 O O . SER A 1 75 ? -3.260 -7.885 -2.692 1.00 94.31 75 SER A O 1
ATOM 546 N N . ALA A 1 76 ? -1.935 -8.210 -4.480 1.00 96.06 76 ALA A N 1
ATOM 547 C CA . ALA A 1 76 ? -2.494 -7.154 -5.331 1.00 96.06 76 ALA A CA 1
ATOM 548 C C . ALA A 1 76 ? -2.431 -5.747 -4.695 1.00 96.06 76 ALA A C 1
ATOM 550 O O . ALA A 1 76 ? -3.284 -4.897 -4.956 1.00 96.06 76 ALA A O 1
ATOM 551 N N . GLY A 1 77 ? -1.448 -5.504 -3.821 1.00 96.06 77 GLY A N 1
ATOM 552 C CA . GLY A 1 77 ? -1.279 -4.237 -3.109 1.00 96.06 77 GLY A CA 1
ATOM 553 C C . GLY A 1 77 ? -2.361 -3.957 -2.058 1.00 96.06 77 GLY A C 1
ATOM 554 O O . GLY A 1 77 ? -2.521 -2.809 -1.631 1.00 96.06 77 GLY A O 1
ATOM 555 N N . GLN A 1 78 ? -3.117 -4.971 -1.622 1.00 96.62 78 GLN A N 1
ATOM 556 C CA . GLN A 1 78 ? -4.209 -4.847 -0.640 1.00 96.62 78 GLN A CA 1
ATOM 557 C C . GLN A 1 78 ? -3.723 -4.979 0.813 1.00 96.62 78 GLN A C 1
ATOM 559 O O . GLN A 1 78 ? -4.427 -5.491 1.680 1.00 96.62 78 GLN A O 1
ATOM 564 N N . ARG A 1 79 ? -2.504 -4.510 1.089 1.00 95.31 79 ARG A N 1
ATOM 565 C CA . ARG A 1 79 ? -1.927 -4.438 2.436 1.00 95.31 79 ARG A CA 1
ATOM 566 C C . ARG A 1 79 ? -1.875 -2.979 2.888 1.00 95.31 79 ARG A C 1
ATOM 568 O O . ARG A 1 79 ? -1.580 -2.092 2.084 1.00 95.31 79 ARG A O 1
ATOM 575 N N . CYS A 1 80 ? -2.125 -2.717 4.172 1.00 94.25 80 CYS A N 1
ATOM 576 C CA . CYS A 1 80 ? -1.979 -1.371 4.744 1.00 94.25 80 CYS A CA 1
ATOM 577 C C . CYS A 1 80 ? -0.531 -0.865 4.656 1.00 94.25 80 CYS A C 1
ATOM 579 O O . CYS A 1 80 ? -0.323 0.332 4.494 1.00 94.25 80 CYS A O 1
ATOM 581 N N . SER A 1 81 ? 0.442 -1.780 4.667 1.00 96.19 81 SER A N 1
ATOM 582 C CA . SER A 1 81 ? 1.877 -1.525 4.520 1.00 96.19 81 SER A CA 1
ATOM 583 C C . SER A 1 81 ? 2.377 -1.500 3.071 1.00 96.19 81 SER A C 1
ATOM 585 O O . SER A 1 81 ? 3.568 -1.298 2.853 1.00 96.19 81 SER A O 1
ATOM 587 N N . ALA A 1 82 ? 1.510 -1.717 2.072 1.00 97.69 82 ALA A N 1
ATOM 588 C CA . ALA A 1 82 ? 1.946 -1.771 0.677 1.00 97.69 82 ALA A CA 1
ATOM 589 C C . ALA A 1 82 ? 2.564 -0.438 0.227 1.00 97.69 82 ALA A C 1
ATOM 591 O O . ALA A 1 82 ? 2.079 0.637 0.598 1.00 97.69 82 ALA A O 1
ATOM 592 N N . LEU A 1 83 ? 3.603 -0.514 -0.603 1.00 98.56 83 LEU A N 1
ATOM 593 C CA . LEU A 1 83 ? 4.265 0.644 -1.196 1.00 98.56 83 LEU A CA 1
ATOM 594 C C . LEU A 1 83 ? 3.299 1.382 -2.134 1.00 98.56 83 LEU A C 1
ATOM 596 O O . LEU A 1 83 ? 2.729 0.785 -3.048 1.00 98.56 83 LEU A O 1
ATOM 600 N N . ARG A 1 84 ? 3.112 2.687 -1.905 1.00 98.19 84 ARG A N 1
ATOM 601 C CA . ARG A 1 84 ? 2.229 3.557 -2.703 1.00 98.19 84 ARG A CA 1
ATOM 602 C C . ARG A 1 84 ? 3.000 4.569 -3.541 1.00 98.19 84 ARG A C 1
ATOM 604 O O . ARG A 1 84 ? 2.554 4.902 -4.636 1.00 98.19 84 ARG A O 1
ATOM 611 N N . VAL A 1 85 ? 4.139 5.044 -3.036 1.00 98.44 85 VAL A N 1
ATOM 612 C CA . VAL A 1 85 ? 4.961 6.067 -3.693 1.00 98.44 85 VAL A CA 1
ATOM 613 C C . VAL A 1 85 ? 6.427 5.644 -3.685 1.00 98.44 85 VAL A C 1
ATOM 615 O O . VAL A 1 85 ? 7.051 5.558 -2.634 1.00 98.44 85 VAL A O 1
ATOM 618 N N . LEU A 1 86 ? 6.986 5.391 -4.865 1.00 98.56 86 LEU A N 1
ATOM 619 C CA . LEU A 1 86 ? 8.421 5.185 -5.038 1.00 98.56 86 LEU A CA 1
ATOM 620 C C . LEU A 1 86 ? 9.070 6.519 -5.426 1.00 98.56 86 LEU A C 1
ATOM 622 O O . LEU A 1 86 ? 8.739 7.080 -6.470 1.00 98.56 86 LEU A O 1
ATOM 626 N N . CYS A 1 87 ? 9.978 7.012 -4.592 1.00 98.62 87 CYS A N 1
ATOM 627 C CA . CYS A 1 87 ? 10.767 8.214 -4.828 1.00 98.62 87 CYS A CA 1
ATOM 628 C C . CYS A 1 87 ? 12.173 7.791 -5.258 1.00 98.62 87 CYS A C 1
ATOM 630 O O . CYS A 1 87 ? 12.900 7.191 -4.469 1.00 98.62 87 CYS A O 1
ATOM 632 N N . LEU A 1 88 ? 12.544 8.090 -6.499 1.00 98.62 88 LEU A N 1
ATOM 633 C CA . LEU A 1 88 ? 13.858 7.769 -7.054 1.00 98.62 88 LEU A CA 1
ATOM 634 C C . LEU A 1 88 ? 14.667 9.052 -7.201 1.00 98.62 88 LEU A C 1
ATOM 636 O O . LEU A 1 88 ? 14.119 10.061 -7.641 1.00 98.62 88 LEU A O 1
ATOM 640 N N . GLN A 1 89 ? 15.952 8.997 -6.869 1.00 98.62 89 GLN A N 1
ATOM 641 C CA . GLN A 1 89 ? 16.887 10.060 -7.215 1.00 98.62 89 GLN A CA 1
ATOM 642 C C . GLN A 1 89 ? 17.043 10.150 -8.742 1.00 98.62 89 GLN A C 1
ATOM 644 O O . GLN A 1 89 ? 17.086 9.121 -9.428 1.00 98.62 89 GLN A O 1
ATOM 649 N N . ASP A 1 90 ? 17.102 11.375 -9.266 1.00 98.31 90 ASP A N 1
ATOM 650 C CA . ASP A 1 90 ? 16.997 11.663 -10.701 1.00 98.31 90 ASP A CA 1
ATOM 651 C C . ASP A 1 90 ? 18.011 10.874 -11.548 1.00 98.31 90 ASP A C 1
ATOM 653 O O . ASP A 1 90 ? 17.654 10.352 -12.604 1.00 98.31 90 ASP A O 1
ATOM 657 N N . GLU A 1 91 ? 19.246 10.700 -11.068 1.00 97.62 91 GLU A N 1
ATOM 658 C CA . GLU A 1 91 ? 20.322 10.028 -11.804 1.00 97.62 91 GLU A CA 1
ATOM 659 C C . GLU A 1 91 ? 20.041 8.542 -12.085 1.00 97.62 91 GLU A C 1
ATOM 661 O O . 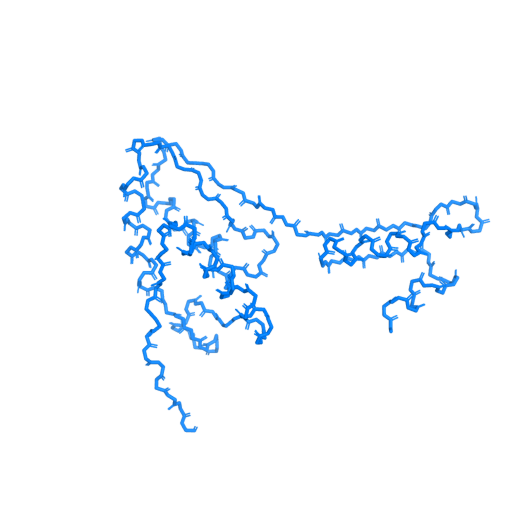GLU A 1 91 ? 20.510 8.007 -13.091 1.00 97.62 91 GLU A O 1
ATOM 666 N N . ILE A 1 92 ? 19.273 7.864 -11.223 1.00 97.38 92 ILE A N 1
ATOM 667 C CA . ILE A 1 92 ? 18.957 6.430 -11.364 1.00 97.38 92 ILE A CA 1
ATOM 668 C C . ILE A 1 92 ? 17.521 6.161 -11.819 1.00 97.38 92 ILE A C 1
ATOM 670 O O . ILE A 1 92 ? 17.162 5.003 -12.071 1.00 97.38 92 ILE A O 1
ATOM 674 N N . ALA A 1 93 ? 16.686 7.199 -11.909 1.00 98.00 93 ALA A N 1
ATOM 675 C CA . ALA A 1 93 ? 15.247 7.059 -12.087 1.00 98.00 93 ALA A CA 1
ATOM 676 C C . ALA A 1 93 ? 14.892 6.298 -13.374 1.00 98.00 93 ALA A C 1
ATOM 678 O O . ALA A 1 93 ? 14.182 5.291 -13.327 1.00 98.00 93 ALA A O 1
ATOM 679 N N . ASP A 1 94 ? 15.431 6.717 -14.519 1.00 97.88 94 ASP A N 1
ATOM 680 C CA . ASP A 1 94 ? 15.095 6.122 -15.817 1.00 97.88 94 ASP A CA 1
ATOM 681 C C . ASP A 1 94 ? 15.534 4.659 -15.936 1.00 97.88 94 ASP A C 1
ATOM 683 O O . ASP A 1 94 ? 14.773 3.811 -16.422 1.00 97.88 94 ASP A O 1
ATOM 687 N N . HIS A 1 95 ? 16.743 4.349 -15.458 1.00 97.44 95 HIS A N 1
ATOM 688 C CA . HIS A 1 95 ? 17.282 2.990 -15.451 1.00 97.44 95 HIS A CA 1
ATOM 689 C C . HIS A 1 95 ? 16.434 2.065 -14.569 1.00 97.44 95 HIS A C 1
ATOM 691 O O . HIS A 1 95 ? 15.962 1.018 -15.027 1.00 97.44 95 HIS A O 1
ATOM 697 N N . THR A 1 96 ? 16.156 2.499 -13.338 1.00 98.12 96 THR A N 1
ATOM 698 C CA . THR A 1 96 ? 15.351 1.747 -12.368 1.00 98.12 96 THR A CA 1
ATOM 699 C C . THR A 1 96 ? 13.932 1.527 -12.881 1.00 98.12 96 THR A C 1
ATOM 701 O O . THR A 1 96 ? 13.421 0.409 -12.847 1.00 98.12 96 THR A O 1
ATOM 704 N N . LEU A 1 97 ? 13.296 2.558 -13.448 1.00 98.06 97 LEU A N 1
ATOM 705 C CA . LEU A 1 97 ? 11.953 2.450 -14.015 1.00 98.06 97 LEU A CA 1
ATOM 706 C C . LEU A 1 97 ? 11.897 1.511 -15.226 1.00 98.06 97 LEU A C 1
ATOM 708 O O . LEU A 1 97 ? 10.895 0.819 -15.419 1.00 98.06 97 LEU A O 1
ATOM 712 N N . LYS A 1 98 ? 12.942 1.473 -16.060 1.00 97.81 98 LYS A N 1
ATOM 713 C CA . LYS A 1 98 ? 13.026 0.526 -17.180 1.00 97.81 98 LYS A CA 1
ATOM 714 C C . LYS A 1 98 ? 13.079 -0.914 -16.675 1.00 97.81 98 LYS A C 1
ATOM 716 O O . LYS A 1 98 ? 12.305 -1.738 -17.163 1.00 97.81 98 LYS A O 1
ATOM 721 N N . MET A 1 99 ? 13.941 -1.197 -15.699 1.00 97.75 99 MET A N 1
ATOM 722 C CA . MET A 1 99 ? 14.068 -2.531 -15.108 1.00 97.75 99 MET A CA 1
ATOM 723 C C . MET A 1 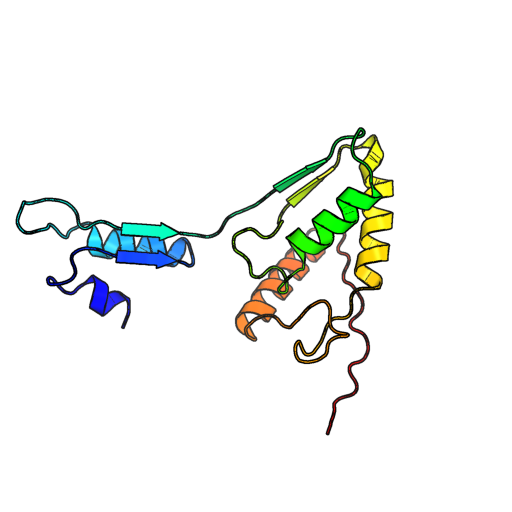99 ? 12.782 -2.947 -14.385 1.00 97.75 99 MET A C 1
ATOM 725 O O . MET A 1 99 ? 12.278 -4.042 -14.625 1.00 97.75 99 MET A O 1
ATOM 729 N N . LEU A 1 100 ? 12.187 -2.040 -13.604 1.00 97.81 100 LEU A N 1
ATOM 730 C CA . LEU A 1 100 ? 10.917 -2.273 -12.920 1.00 97.81 100 LEU A CA 1
ATOM 731 C C . LEU A 1 100 ? 9.799 -2.632 -13.904 1.00 97.81 100 LEU A C 1
ATOM 733 O O . LEU A 1 100 ? 9.098 -3.616 -13.695 1.00 97.81 100 LEU A O 1
ATOM 737 N N . ARG A 1 101 ? 9.646 -1.886 -15.006 1.00 97.00 101 ARG A N 1
ATOM 738 C CA . ARG A 1 101 ? 8.640 -2.201 -16.037 1.00 97.00 101 ARG A CA 1
ATOM 739 C C . ARG A 1 101 ? 8.873 -3.563 -16.689 1.00 97.00 101 ARG A C 1
ATOM 741 O O . ARG A 1 101 ? 7.900 -4.258 -16.966 1.00 97.00 101 ARG A O 1
ATOM 748 N N . GLY A 1 102 ? 10.132 -3.932 -16.931 1.00 96.25 102 GLY A N 1
ATOM 749 C CA . GLY A 1 102 ? 10.492 -5.257 -17.435 1.00 96.25 102 GLY A CA 1
ATOM 750 C C . GLY A 1 102 ? 10.076 -6.356 -16.461 1.00 96.25 102 GLY A C 1
ATOM 751 O O . GLY A 1 102 ? 9.340 -7.260 -16.834 1.00 96.25 102 GLY A O 1
ATOM 752 N N . ALA A 1 103 ? 10.448 -6.219 -15.190 1.00 95.88 103 ALA A N 1
ATOM 753 C CA . ALA A 1 103 ? 10.111 -7.193 -14.159 1.00 95.88 103 ALA A CA 1
ATOM 754 C C . ALA A 1 103 ? 8.589 -7.290 -13.918 1.00 95.88 103 ALA A C 1
ATOM 756 O O . ALA A 1 103 ? 8.046 -8.386 -13.815 1.00 95.88 103 ALA A O 1
ATOM 757 N N . MET A 1 104 ? 7.868 -6.162 -13.942 1.00 95.56 104 MET A N 1
ATOM 758 C CA . MET A 1 104 ? 6.401 -6.139 -13.887 1.00 95.56 104 MET A CA 1
ATOM 759 C C . MET A 1 104 ? 5.741 -6.886 -15.057 1.00 95.56 104 MET A C 1
ATOM 761 O O . MET A 1 104 ? 4.645 -7.419 -14.890 1.00 95.56 104 MET A O 1
ATOM 765 N N . ALA A 1 105 ? 6.352 -6.892 -16.247 1.00 94.31 105 ALA A N 1
ATOM 766 C CA . ALA A 1 105 ? 5.802 -7.577 -17.417 1.00 94.31 105 ALA A CA 1
ATOM 767 C C . ALA A 1 105 ? 5.876 -9.109 -17.299 1.00 94.31 105 ALA A C 1
ATOM 769 O O . ALA A 1 105 ? 5.062 -9.798 -17.914 1.00 94.31 105 ALA A O 1
ATOM 770 N N . GLU A 1 106 ? 6.795 -9.626 -16.481 1.00 94.12 106 GLU A N 1
ATOM 771 C CA . GLU A 1 106 ? 6.955 -11.061 -16.222 1.00 94.12 106 GLU A CA 1
ATOM 772 C C . GLU A 1 106 ? 5.981 -11.591 -15.153 1.00 94.12 106 GLU A C 1
ATOM 774 O O . GLU A 1 106 ? 5.739 -12.798 -15.080 1.00 94.12 106 GLU A O 1
ATOM 779 N N . CYS A 1 107 ? 5.374 -10.710 -14.346 1.00 92.81 107 CYS A N 1
ATOM 780 C CA . CYS A 1 107 ? 4.435 -11.102 -13.296 1.00 92.81 107 CYS A CA 1
ATOM 781 C C . CYS A 1 107 ? 3.146 -11.724 -13.863 1.00 92.81 107 CYS A C 1
ATOM 783 O O . CYS A 1 107 ? 2.416 -11.135 -14.668 1.00 92.81 107 CYS A O 1
ATOM 785 N N . ARG A 1 108 ? 2.787 -12.902 -13.354 1.00 93.25 108 ARG A N 1
ATOM 786 C CA . ARG A 1 108 ? 1.600 -13.663 -13.744 1.00 93.25 108 ARG A CA 1
ATOM 787 C C . ARG A 1 108 ? 0.430 -13.352 -12.824 1.00 93.25 108 ARG A C 1
ATOM 789 O O . ARG A 1 108 ? 0.306 -13.887 -11.723 1.00 93.25 108 ARG A O 1
ATOM 796 N N . MET A 1 109 ? -0.492 -12.537 -13.322 1.00 93.00 109 MET A N 1
ATOM 797 C CA . MET A 1 109 ? -1.766 -12.276 -12.651 1.00 93.00 109 MET A CA 1
ATOM 798 C C . MET A 1 109 ? -2.763 -13.419 -12.879 1.00 93.00 109 MET A C 1
ATOM 800 O O . MET A 1 109 ? -2.981 -13.833 -14.022 1.00 93.00 109 MET A O 1
ATOM 804 N N . GLY A 1 110 ? -3.414 -13.919 -11.824 1.00 91.94 110 GLY A N 1
ATOM 805 C CA . GLY A 1 110 ? -4.402 -14.981 -12.001 1.00 91.94 110 GLY A CA 1
ATOM 806 C C . GLY A 1 110 ? -5.039 -15.578 -10.748 1.00 91.94 110 GLY A C 1
ATOM 807 O O . GLY A 1 110 ? -5.265 -14.895 -9.757 1.00 91.94 110 GLY A O 1
ATOM 808 N N . ASN A 1 111 ? -5.410 -16.862 -10.839 1.00 93.19 111 ASN A N 1
ATOM 809 C CA . ASN A 1 111 ? -6.038 -17.596 -9.740 1.00 93.19 111 ASN A CA 1
ATOM 810 C C . ASN A 1 111 ? -4.967 -17.951 -8.690 1.00 93.19 111 ASN A C 1
ATOM 812 O O . ASN A 1 111 ? -4.069 -18.725 -9.027 1.00 93.19 111 ASN A O 1
ATOM 816 N N . PRO A 1 112 ? -5.080 -17.465 -7.439 1.00 93.81 112 PRO A N 1
ATOM 817 C CA . PRO A 1 112 ? -4.070 -17.683 -6.401 1.00 93.81 112 PRO A CA 1
ATOM 818 C C . PRO A 1 112 ? -3.919 -19.156 -5.985 1.00 93.81 112 PRO A C 1
ATOM 820 O O . PRO A 1 112 ? -2.924 -19.515 -5.373 1.00 93.81 112 PRO A O 1
ATOM 823 N N . GLY A 1 113 ? -4.858 -20.038 -6.349 1.00 95.75 113 GLY A N 1
ATOM 824 C CA . GLY A 1 113 ? -4.720 -21.484 -6.152 1.00 95.75 113 GLY A CA 1
ATOM 825 C C . GLY A 1 113 ? -3.689 -22.155 -7.071 1.00 95.75 113 GLY A C 1
ATOM 826 O O . GLY A 1 113 ? -3.463 -23.357 -6.957 1.00 95.75 113 GLY A O 1
ATOM 827 N N . ARG A 1 114 ? -3.077 -21.422 -8.010 1.00 95.31 114 ARG A N 1
ATOM 828 C CA . ARG A 1 114 ? -2.003 -21.925 -8.876 1.00 95.31 114 ARG A CA 1
ATOM 829 C C . ARG A 1 114 ? -0.656 -21.414 -8.376 1.00 95.31 114 ARG A C 1
ATOM 831 O O . ARG A 1 114 ? -0.454 -20.209 -8.323 1.00 95.31 114 ARG A O 1
ATOM 838 N N . LEU A 1 115 ? 0.302 -22.319 -8.164 1.00 95.50 115 LEU A N 1
ATOM 839 C CA . LEU A 1 115 ? 1.684 -21.969 -7.786 1.00 95.50 115 LEU A CA 1
ATOM 840 C C . LEU A 1 115 ? 2.383 -21.044 -8.794 1.00 95.50 115 LEU A C 1
ATOM 842 O O . LEU A 1 115 ? 3.349 -20.376 -8.462 1.00 95.50 115 LEU A O 1
ATOM 846 N N . THR A 1 116 ? 1.910 -21.016 -10.039 1.00 94.88 116 THR A N 1
ATOM 847 C CA . THR A 1 116 ? 2.444 -20.156 -11.098 1.00 94.88 116 THR A CA 1
ATOM 848 C C . THR A 1 116 ? 1.886 -18.732 -11.074 1.00 94.88 116 THR A C 1
ATOM 850 O O . THR A 1 116 ? 2.173 -17.982 -12.001 1.00 94.88 116 THR A O 1
ATOM 853 N N . THR A 1 117 ? 0.977 -18.403 -10.154 1.00 94.50 117 THR A N 1
ATOM 854 C CA . THR A 1 117 ? 0.369 -17.074 -10.050 1.00 94.50 117 THR A CA 1
ATOM 855 C C . THR A 1 117 ? 1.128 -16.247 -9.026 1.00 94.50 117 THR A C 1
ATOM 857 O O . THR A 1 117 ? 1.155 -16.599 -7.854 1.00 94.50 117 THR A O 1
ATOM 860 N N . ASP A 1 118 ? 1.675 -15.121 -9.478 1.00 94.19 118 ASP A N 1
ATOM 861 C CA . ASP A 1 118 ? 2.412 -14.183 -8.631 1.00 94.19 118 ASP A CA 1
ATOM 862 C C . ASP A 1 118 ? 1.462 -13.177 -7.964 1.00 94.19 118 ASP A C 1
ATOM 864 O O . ASP A 1 118 ? 1.642 -12.806 -6.810 1.00 94.19 118 ASP A O 1
ATOM 868 N N . ILE A 1 119 ? 0.421 -12.734 -8.685 1.00 95.50 119 ILE A N 1
ATOM 869 C CA . ILE A 1 119 ? -0.506 -11.693 -8.215 1.00 95.50 119 ILE A CA 1
ATOM 870 C C . ILE A 1 119 ? -1.956 -12.176 -8.356 1.00 95.50 119 ILE A C 1
ATOM 872 O O . ILE A 1 119 ? -2.434 -12.476 -9.454 1.00 95.50 119 ILE A O 1
ATOM 876 N N . GLY A 1 120 ? -2.670 -12.242 -7.231 1.00 94.94 120 GLY A N 1
ATOM 877 C CA . GLY A 1 120 ? -4.087 -12.608 -7.170 1.00 94.94 120 GLY A CA 1
ATOM 878 C C . GLY A 1 120 ? -5.049 -11.484 -7.592 1.00 94.94 120 GLY A C 1
ATOM 879 O O . GLY A 1 120 ? -4.624 -10.396 -7.988 1.00 94.94 120 GLY A O 1
ATOM 880 N N . PRO A 1 121 ? -6.370 -11.721 -7.524 1.00 95.69 121 PRO A N 1
ATOM 881 C CA . PRO A 1 121 ? -7.365 -10.686 -7.774 1.00 95.69 121 PRO A CA 1
ATOM 882 C C . PRO A 1 121 ? -7.457 -9.691 -6.607 1.00 95.69 121 PRO A C 1
ATOM 884 O O . PRO A 1 121 ? -7.087 -9.990 -5.472 1.00 95.69 121 PRO A O 1
ATOM 887 N N . VAL A 1 122 ? -8.031 -8.520 -6.885 1.00 97.38 122 VAL A N 1
ATOM 888 C CA . VAL A 1 122 ? -8.573 -7.657 -5.827 1.00 97.38 122 VAL A CA 1
ATOM 889 C C . VAL A 1 122 ? -9.865 -8.253 -5.267 1.00 97.38 122 VAL A C 1
ATOM 891 O O . VAL A 1 122 ? -10.496 -9.077 -5.931 1.00 97.38 122 VAL A O 1
ATOM 894 N N . ILE A 1 123 ? -10.237 -7.855 -4.050 1.00 96.56 123 ILE A N 1
ATOM 895 C CA . ILE A 1 123 ? -11.253 -8.544 -3.243 1.00 96.56 123 ILE A CA 1
ATOM 896 C C . ILE A 1 123 ? -12.632 -8.628 -3.912 1.00 96.56 123 ILE A C 1
ATOM 898 O O . ILE A 1 123 ? -13.267 -9.679 -3.868 1.00 96.56 123 ILE A O 1
ATOM 902 N N . ASP A 1 124 ? -13.079 -7.555 -4.567 1.00 96.62 124 ASP A N 1
ATOM 903 C CA . ASP A 1 124 ? -14.389 -7.487 -5.210 1.00 96.62 124 ASP A CA 1
ATOM 904 C C . ASP A 1 124 ? -14.419 -6.505 -6.400 1.00 96.62 124 ASP A C 1
ATOM 906 O O . ASP A 1 124 ? -13.422 -5.879 -6.785 1.00 96.62 124 ASP A O 1
ATOM 910 N N . SER A 1 125 ? -15.592 -6.395 -7.030 1.00 96.81 125 SER A N 1
ATOM 911 C CA . SER A 1 125 ? -15.822 -5.509 -8.171 1.00 96.81 125 SER A CA 1
ATOM 912 C C . SER A 1 125 ? -15.792 -4.024 -7.817 1.00 96.81 125 SER A C 1
ATOM 914 O O . SER A 1 125 ? -15.454 -3.216 -8.681 1.00 96.81 125 SER A O 1
ATOM 916 N N . GLU A 1 126 ? -16.144 -3.650 -6.586 1.00 97.25 126 GLU A N 1
ATOM 917 C CA . GLU A 1 126 ? -16.146 -2.255 -6.147 1.00 97.25 126 GLU A CA 1
ATOM 918 C C . GLU A 1 126 ? -14.710 -1.751 -5.974 1.00 97.25 126 GLU A C 1
ATOM 920 O O . GLU A 1 126 ? -14.337 -0.724 -6.547 1.00 97.25 126 GLU A O 1
ATOM 925 N N . ALA A 1 127 ? -13.867 -2.527 -5.286 1.00 96.62 127 ALA A N 1
ATOM 926 C CA . ALA A 1 127 ? -12.437 -2.279 -5.157 1.00 96.62 127 ALA A CA 1
ATOM 927 C C . ALA A 1 127 ? -11.776 -2.164 -6.536 1.00 96.62 127 ALA A C 1
ATOM 929 O O . ALA A 1 127 ? -11.047 -1.204 -6.805 1.00 96.62 127 ALA A O 1
ATOM 930 N N . LYS A 1 128 ? -12.095 -3.092 -7.450 1.00 96.94 128 LYS A N 1
ATOM 931 C CA . LYS A 1 128 ? -11.624 -3.039 -8.838 1.00 96.94 128 LYS A CA 1
ATOM 932 C C . LYS A 1 128 ? -12.030 -1.733 -9.528 1.00 96.94 128 LYS A C 1
ATOM 934 O O . LYS A 1 128 ? -11.168 -1.054 -10.084 1.00 96.94 128 LYS A O 1
ATOM 939 N N . ALA A 1 129 ? -13.312 -1.372 -9.482 1.00 97.81 129 ALA A N 1
ATOM 940 C CA . ALA A 1 129 ? -13.822 -0.168 -10.133 1.00 97.81 129 ALA A CA 1
ATOM 941 C C . ALA A 1 129 ? -13.182 1.110 -9.566 1.00 97.81 129 ALA A C 1
ATOM 943 O O . ALA A 1 129 ? -12.860 2.031 -10.317 1.00 97.81 129 ALA A O 1
ATOM 944 N N . ASN A 1 130 ? -12.951 1.162 -8.252 1.00 97.31 130 ASN A N 1
ATOM 945 C CA . ASN A 1 130 ? -12.290 2.288 -7.594 1.00 97.31 130 ASN A CA 1
ATOM 946 C C . ASN A 1 130 ? -10.831 2.445 -8.056 1.00 97.31 130 ASN A C 1
ATOM 948 O O . ASN A 1 130 ? -10.411 3.556 -8.391 1.00 97.31 130 ASN A O 1
ATOM 952 N N . ILE A 1 131 ? -10.083 1.340 -8.152 1.00 97.50 131 ILE A N 1
ATOM 953 C CA . ILE A 1 131 ? -8.703 1.332 -8.664 1.00 97.50 131 ILE A CA 1
ATOM 954 C C . ILE A 1 131 ? -8.670 1.759 -10.137 1.00 97.50 131 ILE A C 1
ATOM 956 O O . ILE A 1 131 ? -7.894 2.640 -10.508 1.00 97.50 131 ILE A O 1
ATOM 960 N N . GLU A 1 132 ? -9.536 1.191 -10.978 1.00 97.12 132 GLU A N 1
ATOM 961 C CA . GLU A 1 132 ? -9.617 1.533 -12.404 1.00 97.12 132 GLU A CA 1
ATOM 962 C C . GLU A 1 132 ? -9.970 3.014 -12.615 1.00 97.12 132 GLU A C 1
ATOM 964 O O . GLU A 1 132 ? -9.357 3.682 -13.453 1.00 97.12 132 GLU A O 1
ATOM 969 N N . ARG A 1 133 ? -10.880 3.572 -11.803 1.00 98.31 133 ARG A N 1
ATOM 970 C CA . ARG A 1 133 ? -11.219 5.004 -11.825 1.00 98.31 133 ARG A CA 1
ATOM 971 C C . ARG A 1 133 ? -10.018 5.880 -11.474 1.00 98.31 133 ARG A C 1
ATOM 973 O O . ARG A 1 133 ? -9.789 6.894 -12.137 1.00 98.31 133 ARG A O 1
ATOM 980 N N . HIS A 1 134 ? -9.241 5.501 -10.459 1.00 98.06 134 HIS A N 1
ATOM 981 C CA . HIS A 1 134 ? -8.028 6.230 -10.091 1.00 98.06 134 HIS A CA 1
ATOM 982 C C . HIS A 1 134 ? -6.989 6.193 -11.222 1.00 98.06 134 HIS A C 1
ATOM 984 O O . HIS A 1 134 ? -6.480 7.241 -11.622 1.00 98.06 134 HIS A O 1
ATOM 990 N N . ILE A 1 135 ? -6.746 5.016 -11.809 1.00 97.62 135 ILE A N 1
ATOM 991 C CA . ILE A 1 135 ? -5.852 4.849 -12.965 1.00 97.62 135 ILE A CA 1
ATOM 992 C C . ILE A 1 135 ? -6.290 5.756 -14.121 1.00 97.62 135 ILE A C 1
ATOM 994 O O . ILE A 1 135 ? -5.470 6.487 -14.681 1.00 97.62 135 ILE A O 1
ATOM 998 N N . GLN A 1 136 ? -7.583 5.757 -14.456 1.00 97.88 136 GLN A N 1
ATOM 999 C CA . GLN A 1 136 ? -8.110 6.580 -15.541 1.00 97.88 136 GLN A CA 1
ATOM 1000 C C . GLN A 1 136 ? -7.989 8.079 -15.245 1.00 97.88 136 GLN A C 1
ATOM 1002 O O . GLN A 1 136 ? -7.647 8.849 -16.138 1.00 97.88 136 GLN A O 1
ATOM 1007 N N . THR A 1 137 ? -8.197 8.487 -13.992 1.00 98.38 137 THR A N 1
ATOM 1008 C CA . THR A 1 137 ? -8.005 9.876 -13.546 1.00 98.38 137 THR A CA 1
ATOM 1009 C C . THR A 1 137 ? -6.552 10.323 -13.718 1.00 98.38 137 THR A C 1
ATOM 1011 O O . THR A 1 137 ? -6.284 11.456 -14.113 1.00 98.38 137 THR A O 1
ATOM 1014 N N . MET A 1 138 ? -5.585 9.446 -13.439 1.00 98.12 138 MET A N 1
ATOM 1015 C CA . MET A 1 138 ? -4.168 9.764 -13.634 1.00 98.12 138 MET A CA 1
ATOM 1016 C C . MET A 1 138 ? -3.806 9.842 -15.120 1.00 98.12 138 MET A C 1
ATOM 1018 O O . MET A 1 138 ? -3.124 10.786 -15.524 1.00 98.12 13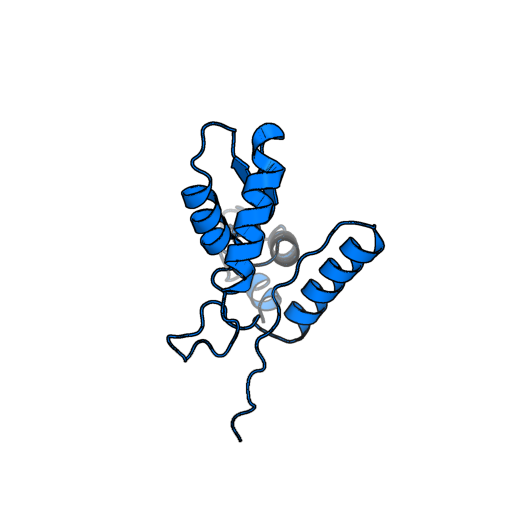8 MET A O 1
ATOM 1022 N N . ARG A 1 139 ? -4.343 8.935 -15.950 1.00 97.31 139 ARG A N 1
ATOM 1023 C CA . ARG A 1 139 ? -4.210 9.019 -17.415 1.00 97.31 139 ARG A CA 1
ATOM 1024 C C . ARG A 1 139 ? -4.790 10.323 -17.964 1.00 97.31 139 ARG A C 1
ATOM 1026 O O . ARG A 1 139 ? -4.123 10.991 -18.747 1.00 97.31 139 ARG A O 1
ATOM 1033 N N . SER A 1 140 ? -5.993 10.719 -17.541 1.00 97.69 140 SER A N 1
ATOM 1034 C CA . SER A 1 140 ? -6.644 11.946 -18.027 1.00 97.69 140 SER A CA 1
ATOM 1035 C C . SER A 1 140 ? -5.909 13.220 -17.606 1.00 97.69 140 SER A C 1
ATOM 1037 O O . SER A 1 140 ? -6.013 14.237 -18.279 1.00 97.69 140 SER A O 1
ATOM 1039 N N . LYS A 1 141 ? -5.131 13.165 -16.518 1.00 98.12 141 LYS A N 1
ATOM 1040 C CA . LYS A 1 141 ? -4.214 14.235 -16.092 1.00 98.12 141 LYS A CA 1
ATOM 1041 C C . LYS A 1 141 ? -2.881 14.242 -16.859 1.00 98.12 141 LYS A C 1
ATOM 1043 O O . LYS A 1 141 ? -1.970 14.964 -16.466 1.00 98.12 141 LYS A O 1
ATOM 1048 N N . GLY A 1 142 ? -2.731 13.423 -17.903 1.00 97.69 142 GLY A N 1
ATOM 1049 C CA . GLY A 1 142 ? -1.514 13.340 -18.713 1.00 97.69 142 GLY A CA 1
ATOM 1050 C C . GLY A 1 142 ? -0.345 12.635 -18.022 1.00 97.69 142 GLY A C 1
ATOM 1051 O O . GLY A 1 142 ? 0.793 12.758 -18.468 1.00 97.69 142 GLY A O 1
ATOM 1052 N N . ARG A 1 143 ? -0.587 11.908 -16.922 1.00 97.88 143 ARG A N 1
ATOM 1053 C CA . ARG A 1 143 ? 0.473 11.150 -16.247 1.00 97.88 143 ARG A CA 1
ATOM 1054 C C . ARG A 1 143 ? 0.757 9.860 -17.025 1.00 97.88 143 ARG A C 1
ATOM 1056 O O . ARG A 1 143 ? -0.194 9.185 -17.429 1.00 97.88 143 ARG A O 1
ATOM 1063 N N . PRO A 1 144 ? 2.033 9.485 -17.227 1.00 96.06 144 PRO A N 1
ATOM 1064 C CA . PRO A 1 144 ? 2.367 8.217 -17.860 1.00 96.06 144 PRO A CA 1
ATOM 1065 C C . PRO A 1 144 ? 1.880 7.060 -16.984 1.00 96.06 144 PRO A C 1
ATOM 1067 O O . PRO A 1 144 ? 2.096 7.048 -15.774 1.00 96.06 144 PRO A O 1
ATOM 1070 N N . VAL A 1 145 ? 1.214 6.082 -17.599 1.00 96.38 145 VAL A N 1
ATOM 1071 C CA . VAL A 1 145 ? 0.681 4.909 -16.897 1.00 96.38 145 VAL A CA 1
ATOM 1072 C C . VAL A 1 145 ? 1.135 3.640 -17.595 1.00 96.38 145 VAL A C 1
ATOM 1074 O O . VAL A 1 145 ? 0.779 3.387 -18.749 1.00 96.38 145 VAL A O 1
ATOM 1077 N N . PHE A 1 146 ? 1.866 2.817 -16.849 1.00 95.62 146 PHE A N 1
ATOM 1078 C CA . PHE A 1 146 ? 2.234 1.464 -17.236 1.00 95.62 146 PHE A CA 1
ATOM 1079 C C . PHE A 1 146 ? 1.285 0.455 -16.577 1.0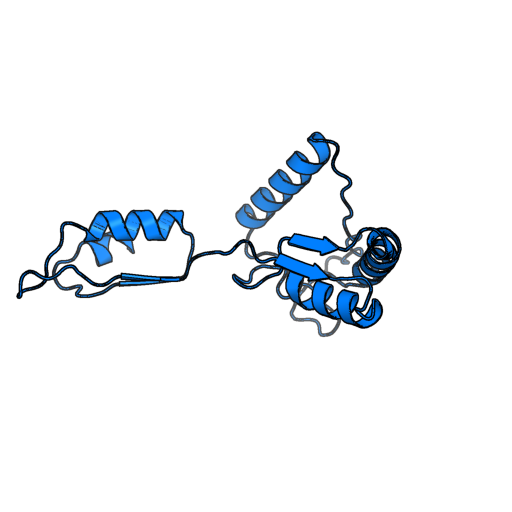0 95.62 146 PHE A C 1
ATOM 1081 O O . PHE A 1 146 ? 0.989 0.557 -15.389 1.00 95.62 146 PHE A O 1
ATOM 1088 N N . GLN A 1 147 ? 0.802 -0.517 -17.349 1.00 93.25 147 GLN A N 1
ATOM 1089 C CA . GLN A 1 147 ? 0.022 -1.648 -16.847 1.00 93.25 147 GLN A CA 1
ATOM 1090 C C . GLN A 1 147 ? 0.566 -2.916 -17.498 1.00 93.25 147 GLN A C 1
ATOM 1092 O O . GLN A 1 147 ? 0.648 -2.983 -18.725 1.00 93.25 147 GLN A O 1
ATOM 1097 N N . ALA A 1 148 ? 0.927 -3.909 -16.686 1.00 85.19 148 ALA A N 1
ATOM 1098 C CA . ALA A 1 148 ? 1.344 -5.207 -17.196 1.00 85.19 148 ALA A CA 1
ATOM 1099 C C . ALA A 1 148 ? 0.188 -5.865 -17.967 1.00 85.19 148 ALA A C 1
ATOM 1101 O O . ALA A 1 148 ? -0.983 -5.767 -17.581 1.00 85.19 148 ALA A O 1
ATOM 1102 N N . VAL A 1 149 ? 0.509 -6.516 -19.085 1.00 70.25 149 VAL A N 1
ATOM 1103 C CA . VAL A 1 149 ? -0.492 -7.172 -19.929 1.00 70.25 149 VAL A CA 1
ATOM 1104 C C . VAL A 1 149 ? -1.091 -8.338 -19.146 1.00 70.25 149 VAL A C 1
ATOM 1106 O O . VAL A 1 149 ? -0.374 -9.221 -18.683 1.00 70.25 149 VAL A O 1
ATOM 1109 N N . ARG A 1 150 ? -2.423 -8.385 -19.016 1.00 61.72 150 ARG A N 1
ATOM 1110 C CA . ARG A 1 150 ? -3.096 -9.594 -18.527 1.00 61.72 150 ARG A CA 1
ATOM 1111 C C . ARG A 1 150 ? -2.838 -10.709 -19.536 1.00 61.72 150 ARG A C 1
ATOM 1113 O O . ARG A 1 150 ? -3.423 -10.699 -20.620 1.00 61.72 150 ARG A O 1
ATOM 1120 N N . GLY A 1 151 ? -1.977 -11.665 -19.191 1.00 53.38 151 GLY A N 1
ATOM 1121 C CA . GLY A 1 151 ? -1.859 -12.907 -19.949 1.00 53.38 151 GLY A CA 1
ATOM 1122 C C . GLY A 1 151 ? -3.258 -13.488 -20.158 1.00 53.38 151 GLY A C 1
ATOM 1123 O O . GLY A 1 151 ? -4.062 -13.502 -19.225 1.00 53.38 151 GLY A O 1
ATOM 1124 N N . LYS A 1 152 ? -3.590 -13.897 -21.391 1.00 41.41 152 LYS A N 1
ATOM 1125 C CA . LYS A 1 152 ? -4.893 -14.491 -21.728 1.00 41.41 152 LYS A CA 1
ATOM 1126 C C . LYS A 1 152 ? -5.145 -15.691 -20.807 1.00 41.41 152 LYS A C 1
ATOM 1128 O O . LYS A 1 152 ? -4.703 -16.799 -21.101 1.00 41.41 152 LYS A O 1
ATOM 1133 N N . GLN A 1 153 ? -5.864 -15.496 -19.703 1.00 46.56 153 GLN A N 1
ATOM 1134 C CA . GLN A 1 153 ? -6.398 -16.608 -18.932 1.00 46.56 153 GLN A CA 1
ATOM 1135 C C . GLN A 1 153 ? -7.415 -17.304 -19.830 1.00 46.56 153 GLN A C 1
ATOM 1137 O O . GLN A 1 153 ? -8.515 -16.799 -20.057 1.00 46.56 153 GLN A O 1
ATOM 1142 N N . ARG A 1 154 ? -7.024 -18.460 -20.379 1.00 38.28 154 ARG A N 1
ATOM 1143 C CA . ARG A 1 154 ? -7.975 -19.438 -20.905 1.00 38.28 154 ARG A CA 1
ATOM 1144 C C . ARG A 1 154 ? -9.018 -19.646 -19.808 1.00 38.28 154 ARG A C 1
ATOM 1146 O O . ARG A 1 154 ? -8.664 -20.116 -18.725 1.00 38.28 154 ARG A O 1
ATOM 1153 N N . ARG A 1 155 ? -10.266 -19.238 -20.067 1.00 34.91 155 ARG A N 1
ATOM 1154 C CA . ARG A 1 155 ? -11.416 -19.644 -19.253 1.00 34.91 155 ARG A CA 1
ATOM 1155 C C . ARG A 1 155 ? -11.336 -21.166 -19.145 1.00 34.91 155 ARG A C 1
ATOM 1157 O O . ARG A 1 155 ? -11.339 -21.838 -20.174 1.00 34.91 155 ARG A O 1
ATOM 1164 N N . CYS A 1 156 ? -11.160 -21.686 -17.935 1.00 29.00 156 CYS A N 1
ATOM 1165 C CA . CYS A 1 156 ? -11.462 -23.092 -17.707 1.00 29.00 156 CYS A CA 1
ATOM 1166 C C . CYS A 1 156 ? -12.994 -23.215 -17.816 1.00 29.00 156 CYS A C 1
ATOM 1168 O O . CYS A 1 156 ? -13.660 -22.300 -17.318 1.00 29.00 156 CYS A O 1
ATOM 1170 N N . PRO A 1 157 ? -13.525 -24.224 -18.528 1.00 37.09 157 PRO A N 1
ATOM 1171 C CA . PRO A 1 157 ? -14.964 -24.474 -18.596 1.00 37.09 157 PRO A CA 1
ATOM 1172 C C . PRO A 1 157 ? -15.566 -24.712 -17.209 1.00 37.09 157 PRO A C 1
ATOM 1174 O O . PRO A 1 157 ? -14.818 -25.172 -16.313 1.00 37.09 157 PRO A O 1
#

Organism: Escherichia coli (NCBI:txid562)

Sequence (157 aa):
MGAQLTGDDRVRGVMFTGSTEVATLLQRNIASRLDAQGRPIPLIAETGGMNAMIVDSSALTEQVVVDVLASAFDSAGQRCSALRVLCLQDEIADHTLKMLRGAMAECRMGNPGRLTTDIGPVIDSEAKANIERHIQTMRSKGRPVFQAVRGKQRRCP

pLDDT: mean 92.0, std 12.42, range [29.0, 98.62]

Foldseek 3Di:
DVLVVLQDLPQQEEEEEEAPVVLVVSCVSQVPHADPVRHGRYYHYHHADADEDEEEPVDDLVVVLVCLCCQAQAQHNPDSRRHNYYHYDPVCVVVSVVVNLVVQLCAAEDPPVDPNHRGYDDDDPVVVVVVVVVQVVCVVVVHDDRDHDHDPDDPDD

Radius of gyration: 21.11 Å; chains: 1; bounding box: 49×39×58 Å

Secondary structure (DSSP, 8-state):
-HHHHHH-TT---EEEES-HHHHHHHHHHHTT-B-TTSPBPPEEEE----EEEEE-TTS-HHHHHHHHHHHHHGGGG-STT-EEEEEE-HHHHHHHHHHHHHHHHH--BS-TTSTT-SB---SSHHHHHHHHHHHHHHHHTT---------------

InterPro domains:
  IPR015590 Aldehyde dehydrogenase domain [PF00171] (2-145)
  IPR016160 Aldehyde dehydrogenase, cysteine active site [PS00070] (73-84)
  IPR016161 Aldehyde/histidinol dehydrogenase [SSF53720] (2-145)
  IPR016162 Aldehyde dehydrogenase, N-terminal [G3DSA:3.40.605.10] (2-47)
  IPR016163 Aldehyde dehydrogenase, C-terminal [G3DSA:3.40.309.10] (48-144)
  IPR029510 Aldehyde dehydrogenase, glutamic acid active site [PS00687] (45-52)
  IPR050485 Proline metabolism enzyme [PTHR42862] (1-150)